Protein AF-A0A1H0GGZ9-F1 (afdb_monomer)

Structure (mmCIF, N/CA/C/O backbone):
data_AF-A0A1H0GGZ9-F1
#
_entry.id   AF-A0A1H0GGZ9-F1
#
loop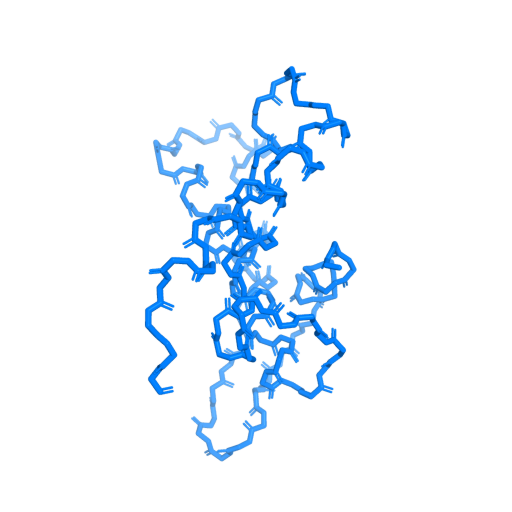_
_atom_site.group_PDB
_atom_site.id
_atom_site.type_symbol
_atom_site.label_atom_id
_atom_site.label_alt_id
_atom_site.label_comp_id
_atom_site.label_asym_id
_atom_site.label_entity_id
_atom_site.label_seq_id
_atom_site.pdbx_PDB_ins_code
_atom_site.Cartn_x
_atom_site.Cartn_y
_atom_site.Cartn_z
_atom_site.occupancy
_atom_site.B_iso_or_equiv
_atom_site.auth_seq_id
_atom_site.auth_comp_id
_atom_site.auth_asym_id
_atom_site.auth_atom_id
_atom_site.pdbx_PDB_model_num
ATOM 1 N N . MET A 1 1 ? -4.897 -5.238 -7.475 1.00 92.06 1 MET A N 1
ATOM 2 C CA . MET A 1 1 ? -4.075 -4.603 -6.418 1.00 92.06 1 MET A CA 1
ATOM 3 C C . MET A 1 1 ? -4.400 -3.120 -6.229 1.00 92.06 1 MET A C 1
ATOM 5 O O . MET A 1 1 ? -4.897 -2.794 -5.162 1.00 92.06 1 MET A O 1
ATOM 9 N N . LYS A 1 2 ? -4.248 -2.252 -7.246 1.00 96.00 2 LYS A N 1
ATOM 10 C CA . LYS A 1 2 ? -4.596 -0.810 -7.183 1.00 96.00 2 LYS A CA 1
ATOM 11 C C . LYS A 1 2 ? -5.953 -0.509 -6.522 1.00 96.00 2 LYS A C 1
ATOM 13 O O . LYS A 1 2 ? -5.998 0.203 -5.531 1.00 96.00 2 LYS A O 1
ATOM 18 N N . ASN A 1 3 ? -7.032 -1.137 -6.996 1.00 97.25 3 ASN A N 1
ATOM 19 C CA . ASN A 1 3 ? -8.376 -0.900 -6.449 1.00 97.25 3 ASN A CA 1
ATOM 20 C C . ASN A 1 3 ? -8.510 -1.271 -4.960 1.00 97.25 3 ASN A C 1
ATOM 22 O O . ASN A 1 3 ? -9.412 -0.771 -4.305 1.00 97.25 3 ASN A O 1
ATOM 26 N N . CYS A 1 4 ? -7.664 -2.164 -4.431 1.00 97.50 4 CYS A N 1
ATOM 27 C CA . CYS A 1 4 ? -7.653 -2.478 -3.001 1.00 97.50 4 CYS A CA 1
ATOM 28 C C . CYS A 1 4 ? -7.122 -1.282 -2.201 1.00 97.50 4 CYS A C 1
ATOM 30 O O . CYS A 1 4 ? -7.792 -0.818 -1.288 1.00 97.50 4 CYS A O 1
ATOM 32 N N . ILE A 1 5 ? -5.987 -0.712 -2.627 1.00 98.06 5 ILE A N 1
ATOM 33 C CA . ILE A 1 5 ? -5.450 0.526 -2.047 1.00 98.06 5 ILE A CA 1
ATOM 34 C C . ILE A 1 5 ? -6.499 1.641 -2.136 1.00 98.06 5 ILE A C 1
ATOM 36 O O . ILE A 1 5 ? -6.859 2.221 -1.119 1.00 98.06 5 ILE A O 1
ATOM 40 N N . ASP A 1 6 ? -7.047 1.897 -3.329 1.00 97.88 6 ASP A N 1
ATOM 41 C CA . ASP A 1 6 ? -7.985 3.007 -3.545 1.00 97.88 6 ASP A CA 1
ATOM 42 C C . ASP A 1 6 ? -9.261 2.896 -2.688 1.00 97.88 6 ASP A C 1
ATOM 44 O O . ASP A 1 6 ? -9.839 3.921 -2.326 1.00 97.88 6 ASP A O 1
ATOM 48 N N . ARG A 1 7 ? -9.719 1.677 -2.364 1.00 97.56 7 ARG A N 1
ATOM 49 C CA . ARG A 1 7 ? -10.824 1.467 -1.415 1.00 97.56 7 ARG A CA 1
ATOM 50 C C . ARG A 1 7 ? -10.371 1.695 0.023 1.00 97.56 7 ARG A C 1
ATOM 52 O O . ARG A 1 7 ? -10.995 2.493 0.713 1.00 97.56 7 ARG A O 1
ATOM 59 N N . GLY A 1 8 ? -9.268 1.079 0.450 1.00 97.44 8 GLY A N 1
ATOM 60 C CA . GLY A 1 8 ? -8.757 1.228 1.817 1.00 97.44 8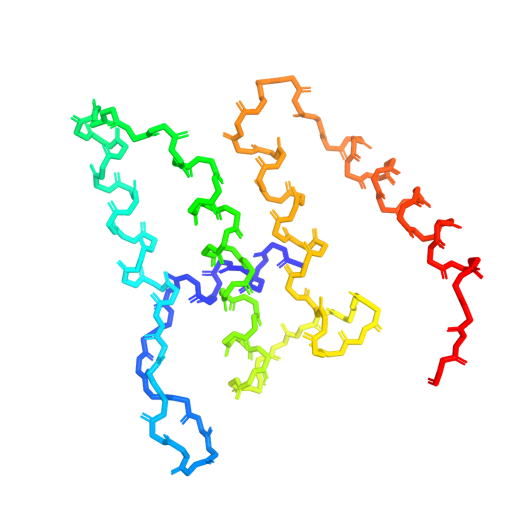 GLY A CA 1
ATOM 61 C C . GLY A 1 8 ? -8.437 2.679 2.195 1.00 97.44 8 GLY A C 1
ATOM 62 O O . GLY A 1 8 ? -8.659 3.082 3.330 1.00 97.44 8 GLY A O 1
ATOM 63 N N . LEU A 1 9 ? -8.017 3.502 1.230 1.00 98.12 9 LEU A N 1
ATOM 64 C CA . LEU A 1 9 ? -7.783 4.939 1.419 1.00 98.12 9 LEU A CA 1
ATOM 65 C C . LEU A 1 9 ? -9.065 5.782 1.543 1.00 98.12 9 LEU A C 1
ATOM 67 O O . LEU A 1 9 ? -8.967 6.973 1.808 1.00 98.12 9 LEU A O 1
ATOM 71 N N . LYS A 1 10 ? -10.259 5.213 1.332 1.00 97.31 10 LYS A N 1
ATOM 72 C CA . LYS A 1 10 ? -11.551 5.929 1.384 1.00 97.31 10 LYS A CA 1
ATOM 73 C C . LYS A 1 10 ? -12.458 5.475 2.525 1.00 97.31 10 LYS A C 1
ATOM 75 O O . LYS A 1 10 ? -13.395 6.197 2.870 1.00 97.31 10 LYS A O 1
ATOM 80 N N . VAL A 1 11 ? -12.212 4.289 3.077 1.00 95.19 11 VAL A N 1
ATOM 81 C CA . VAL A 1 11 ? -13.062 3.669 4.097 1.00 95.19 11 VAL A CA 1
ATOM 82 C C . VAL A 1 11 ? -12.647 4.141 5.491 1.00 95.19 11 VAL A C 1
ATOM 84 O O . VAL A 1 11 ? -11.494 4.000 5.889 1.00 95.19 11 VAL A O 1
ATOM 87 N N . ASP A 1 12 ? -13.618 4.652 6.243 1.00 94.12 12 ASP A N 1
ATOM 88 C CA . ASP A 1 12 ? -13.492 4.987 7.664 1.00 94.12 12 ASP A CA 1
ATOM 89 C C . ASP A 1 12 ? -14.121 3.915 8.559 1.00 94.12 12 ASP A C 1
ATOM 91 O O . ASP A 1 12 ? -14.794 2.992 8.097 1.00 94.12 12 ASP A O 1
ATOM 95 N N . GLY A 1 13 ? -13.943 4.076 9.869 1.00 92.25 13 GLY A N 1
ATOM 96 C CA . GLY A 1 13 ? -14.696 3.343 10.882 1.00 92.25 13 GLY A CA 1
ATOM 97 C C . GLY A 1 13 ? -13.865 2.334 11.667 1.00 92.25 13 GLY A C 1
ATOM 98 O O . GLY A 1 13 ? -12.634 2.356 11.664 1.00 92.25 13 GLY A O 1
ATOM 99 N N . GLY A 1 14 ? -14.560 1.475 12.410 1.00 92.69 14 GLY A N 1
ATOM 100 C CA . GLY A 1 14 ? -13.953 0.404 13.198 1.00 92.69 14 GLY A CA 1
ATOM 101 C C . GLY A 1 14 ? -13.678 -0.847 12.366 1.00 92.69 14 GLY A C 1
ATOM 102 O O . GLY A 1 14 ? -14.408 -1.163 11.429 1.00 92.69 14 GLY A O 1
ATOM 103 N N . MET A 1 15 ? -12.631 -1.576 12.733 1.00 91.62 15 MET A N 1
ATOM 104 C CA . MET A 1 15 ? -12.351 -2.916 12.236 1.00 91.62 15 MET A CA 1
ATOM 105 C C . MET A 1 15 ? -13.264 -3.931 12.937 1.00 91.62 15 MET A C 1
ATOM 107 O O . MET A 1 15 ? -13.510 -3.799 14.143 1.00 91.62 15 MET A O 1
ATOM 111 N N . PRO A 1 16 ? -13.750 -4.958 12.222 1.00 88.75 16 PRO A N 1
ATOM 112 C CA . PRO A 1 16 ? -14.458 -6.070 12.847 1.00 88.75 16 PRO A CA 1
ATOM 113 C C . PRO A 1 16 ? -13.504 -6.891 13.740 1.00 88.75 16 PRO A C 1
ATOM 115 O O . PRO A 1 16 ? -12.285 -6.756 13.653 1.00 88.75 16 PRO A O 1
ATOM 118 N N . GLY A 1 17 ? -14.048 -7.755 14.605 1.00 86.69 17 GLY A N 1
ATOM 119 C CA . GLY A 1 17 ? -13.239 -8.697 15.402 1.00 86.69 17 GLY A CA 1
ATOM 120 C C . GLY A 1 17 ? -13.017 -8.329 16.875 1.00 86.69 17 GLY A C 1
ATOM 121 O O . GLY A 1 17 ? -12.048 -8.777 17.474 1.00 86.69 17 GLY A O 1
ATOM 122 N N . GLY A 1 18 ? -13.889 -7.515 17.482 1.00 88.38 18 GLY A N 1
ATOM 123 C CA . GLY A 1 18 ? -13.962 -7.328 18.945 1.00 88.38 18 GLY A CA 1
ATOM 124 C C . GLY A 1 18 ? -12.849 -6.487 19.591 1.00 88.38 18 GLY A C 1
ATOM 125 O O . GLY A 1 18 ? -13.059 -5.935 20.668 1.00 88.38 18 GLY A O 1
ATOM 126 N N . LEU A 1 19 ? -11.712 -6.292 18.915 1.00 90.06 19 LEU A N 1
ATOM 127 C CA . LEU A 1 19 ? -10.551 -5.536 19.413 1.00 90.06 19 LEU A CA 1
ATOM 128 C C . LEU A 1 19 ? -10.715 -4.002 19.367 1.00 90.06 19 LEU A C 1
ATOM 130 O O . LEU A 1 19 ? -9.788 -3.278 19.718 1.00 90.06 19 LEU A O 1
ATOM 134 N N . LYS A 1 20 ? -11.874 -3.488 18.923 1.00 90.62 20 LYS A N 1
ATOM 135 C CA . LYS A 1 20 ? -12.192 -2.045 18.807 1.00 90.62 20 LYS A CA 1
ATOM 136 C C . LYS A 1 20 ? -11.111 -1.217 18.080 1.00 90.62 20 LYS A C 1
ATOM 138 O O . LYS A 1 20 ? -10.932 -0.031 18.359 1.00 90.62 20 LYS A O 1
ATOM 143 N N . VAL A 1 21 ? -10.398 -1.827 17.133 1.00 94.44 21 VAL A N 1
ATOM 144 C CA . VAL A 1 21 ? -9.355 -1.158 16.340 1.00 94.44 21 VAL A CA 1
ATOM 145 C C . VAL A 1 21 ? -10.011 -0.217 15.332 1.00 94.44 21 VAL A C 1
ATOM 147 O O . VAL A 1 21 ? -11.003 -0.579 14.709 1.00 94.44 21 VAL A O 1
ATOM 150 N N . LYS A 1 22 ? -9.473 0.991 15.151 1.00 95.50 22 LYS A N 1
ATOM 151 C CA . LYS A 1 22 ? -9.947 1.943 14.134 1.00 95.50 22 LYS A CA 1
ATOM 152 C C . LYS A 1 22 ? -9.148 1.804 12.842 1.00 95.50 22 LYS A C 1
ATOM 154 O O . LYS A 1 22 ? -7.934 1.604 12.894 1.00 95.50 22 LYS A O 1
ATOM 159 N N . ARG A 1 23 ? -9.819 1.988 11.706 1.00 97.06 23 ARG A N 1
ATOM 160 C CA . ARG A 1 23 ? -9.173 2.266 10.420 1.00 97.06 23 ARG A CA 1
ATOM 161 C C . ARG A 1 23 ? -8.450 3.600 10.501 1.00 97.06 23 ARG A C 1
ATOM 163 O O . ARG A 1 23 ? -8.946 4.547 11.113 1.00 97.06 23 ARG A O 1
ATOM 170 N N . ARG A 1 24 ? -7.258 3.662 9.923 1.00 97.62 24 ARG A N 1
ATOM 171 C CA . ARG A 1 24 ? -6.368 4.824 9.987 1.00 97.62 24 ARG A CA 1
ATOM 172 C C . ARG A 1 24 ? -5.893 5.259 8.607 1.00 97.62 24 ARG A C 1
ATOM 174 O O . ARG A 1 24 ? -5.561 6.438 8.467 1.00 97.62 24 ARG A O 1
ATOM 181 N N . ALA A 1 25 ? -5.887 4.368 7.609 1.00 98.00 25 ALA A N 1
ATOM 182 C CA . ALA A 1 25 ? -5.300 4.630 6.295 1.00 98.00 25 ALA A CA 1
ATOM 183 C C . ALA A 1 25 ? -5.839 5.916 5.650 1.00 98.00 25 ALA A C 1
ATOM 185 O O . ALA A 1 25 ? -5.045 6.771 5.265 1.00 98.00 25 ALA A O 1
ATOM 186 N N . LYS A 1 26 ? -7.164 6.110 5.623 1.00 98.06 26 LYS A N 1
ATOM 187 C CA . LYS A 1 26 ? -7.780 7.333 5.086 1.00 98.06 26 LYS A CA 1
ATOM 188 C C . LYS A 1 26 ? -7.282 8.602 5.782 1.00 98.06 26 LYS A C 1
ATOM 190 O O . LYS A 1 26 ? -6.741 9.487 5.134 1.00 98.06 26 LYS A O 1
ATOM 195 N N . SER A 1 27 ? -7.409 8.677 7.108 1.00 97.25 27 SER A N 1
ATOM 196 C CA . SER A 1 27 ? -7.023 9.885 7.853 1.00 97.25 27 SER A CA 1
ATOM 197 C C . SER A 1 27 ? -5.540 10.249 7.713 1.00 97.25 27 SER A C 1
ATOM 199 O O . SER A 1 27 ? -5.198 11.428 7.681 1.00 97.25 27 SER A O 1
ATOM 201 N N . ILE A 1 28 ? -4.651 9.254 7.622 1.00 96.94 28 ILE A N 1
ATOM 202 C CA . ILE A 1 28 ? -3.222 9.483 7.373 1.00 96.94 28 ILE A CA 1
ATOM 203 C C . ILE A 1 28 ? -3.016 9.965 5.934 1.00 96.94 28 ILE A C 1
ATOM 205 O O . ILE A 1 28 ? -2.294 10.928 5.709 1.00 96.94 28 ILE A O 1
ATOM 209 N N . HIS A 1 29 ? -3.684 9.346 4.963 1.00 97.12 29 HIS A N 1
ATOM 210 C CA . HIS A 1 29 ? -3.603 9.732 3.557 1.00 97.12 29 HIS A CA 1
ATOM 211 C C . HIS A 1 29 ? -4.075 11.167 3.309 1.00 97.12 29 HIS A C 1
ATOM 213 O O . HIS A 1 29 ? -3.435 11.911 2.566 1.00 97.12 29 HIS A O 1
ATOM 219 N N . ASP A 1 30 ? -5.162 11.582 3.952 1.00 96.44 30 ASP A N 1
ATOM 220 C CA . ASP A 1 30 ? -5.689 12.939 3.822 1.00 96.44 30 ASP A CA 1
ATOM 221 C C . ASP A 1 30 ? -4.697 13.972 4.378 1.00 96.44 30 ASP A C 1
ATOM 223 O O . ASP A 1 30 ? -4.435 14.982 3.718 1.00 96.44 30 ASP A O 1
ATOM 227 N N . LYS A 1 31 ? -4.051 13.664 5.514 1.00 94.88 31 LYS A N 1
ATOM 228 C CA . LYS A 1 31 ? -2.961 14.477 6.080 1.00 94.88 31 LYS A CA 1
ATOM 229 C C . LYS A 1 31 ? -1.752 14.554 5.152 1.00 94.88 31 LYS A C 1
ATOM 231 O O . LYS A 1 31 ? -1.250 15.642 4.908 1.00 94.88 31 LYS A O 1
ATOM 236 N N . LEU A 1 32 ? -1.308 13.434 4.581 1.00 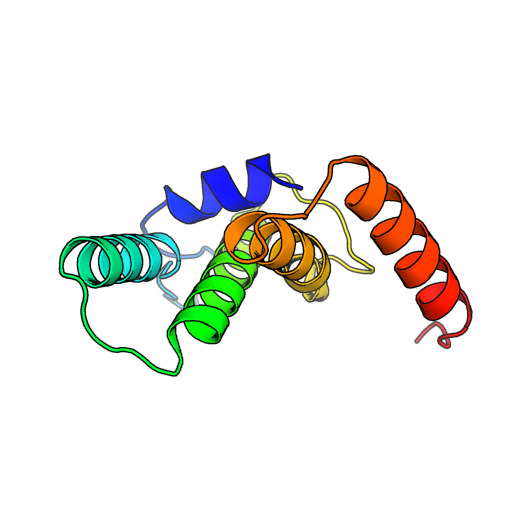94.06 32 LEU A N 1
ATOM 237 C CA . LEU A 1 32 ? -0.160 13.423 3.664 1.00 94.06 32 LEU A CA 1
ATOM 238 C C . LEU A 1 32 ? -0.430 14.222 2.384 1.00 94.06 32 LEU A C 1
ATOM 240 O O . LEU A 1 32 ? 0.459 14.906 1.875 1.00 94.06 32 LEU A O 1
ATOM 244 N N . ASN A 1 33 ? -1.662 14.182 1.870 1.00 93.19 33 ASN A N 1
ATOM 245 C CA . ASN A 1 33 ? -2.063 15.036 0.754 1.00 93.19 33 ASN A CA 1
ATOM 246 C C . ASN A 1 33 ? -2.060 16.519 1.132 1.00 93.19 33 ASN A C 1
ATOM 248 O O . ASN A 1 33 ? -1.686 17.355 0.314 1.00 93.19 33 ASN A O 1
ATOM 252 N N . GLU A 1 34 ? -2.480 16.855 2.349 1.00 92.50 34 GLU A N 1
ATOM 253 C CA . GLU A 1 34 ? -2.425 18.222 2.862 1.00 92.50 34 GLU A CA 1
ATOM 254 C C . GLU A 1 34 ? -0.985 18.720 3.029 1.00 92.50 34 GLU A C 1
ATOM 256 O O . GLU A 1 34 ? -0.657 19.796 2.534 1.00 92.50 34 GLU A O 1
ATOM 261 N N . GLU A 1 35 ? -0.101 17.924 3.633 1.00 90.31 35 GLU A N 1
ATOM 262 C CA . GLU A 1 35 ? 1.320 18.260 3.768 1.00 90.31 35 GLU A CA 1
ATOM 263 C C . GLU A 1 35 ? 1.988 18.490 2.412 1.00 90.31 35 GLU A C 1
ATOM 265 O O . GLU A 1 35 ? 2.732 19.462 2.252 1.00 90.31 35 GLU A O 1
ATOM 270 N N . ARG A 1 36 ? 1.668 17.643 1.421 1.00 85.44 36 ARG A N 1
ATOM 271 C CA . ARG A 1 36 ? 2.164 17.791 0.050 1.00 85.44 36 ARG A CA 1
ATOM 272 C C . ARG A 1 36 ? 1.665 19.077 -0.605 1.00 85.44 36 ARG A C 1
ATOM 274 O O . ARG A 1 36 ? 2.458 19.758 -1.240 1.00 85.44 36 ARG A O 1
ATOM 281 N N . ARG A 1 37 ? 0.382 19.428 -0.448 1.00 87.69 37 ARG A N 1
ATOM 282 C CA . ARG A 1 37 ? -0.175 20.690 -0.979 1.00 87.69 37 ARG A CA 1
ATOM 283 C C . ARG A 1 37 ? 0.456 21.921 -0.334 1.00 87.69 37 ARG A C 1
ATOM 285 O O . ARG A 1 37 ? 0.629 22.933 -1.000 1.00 87.69 37 ARG A O 1
ATOM 292 N N . ASN A 1 38 ? 0.804 21.822 0.944 1.00 89.50 38 ASN A N 1
ATOM 293 C CA . ASN A 1 38 ? 1.389 22.916 1.710 1.00 89.50 38 ASN A CA 1
ATOM 294 C C . ASN A 1 38 ? 2.920 23.014 1.554 1.00 89.50 38 ASN A C 1
ATOM 296 O O . ASN A 1 38 ? 3.539 23.790 2.279 1.00 89.50 38 ASN A O 1
ATOM 300 N N . ASN A 1 39 ? 3.539 22.223 0.661 1.00 82.06 39 ASN A N 1
ATOM 301 C CA . ASN A 1 39 ? 4.994 22.132 0.477 1.00 82.06 39 ASN A CA 1
ATOM 302 C C . ASN A 1 39 ? 5.771 21.999 1.804 1.00 82.06 39 ASN A C 1
ATOM 304 O O . ASN A 1 39 ? 6.873 22.532 1.956 1.00 82.06 39 ASN A O 1
ATOM 308 N N . ARG A 1 40 ? 5.210 21.290 2.796 1.00 79.88 40 ARG A N 1
ATOM 309 C CA . ARG A 1 40 ? 5.927 21.043 4.053 1.00 79.88 40 ARG A CA 1
ATOM 310 C C . ARG A 1 40 ? 7.119 20.132 3.776 1.00 79.88 40 ARG A C 1
ATOM 312 O O . ARG A 1 40 ? 6.967 19.044 3.227 1.00 79.88 40 ARG A O 1
ATOM 319 N N . LEU A 1 41 ? 8.302 20.565 4.207 1.00 72.69 41 LEU A N 1
ATOM 320 C CA . LEU A 1 41 ? 9.505 19.737 4.228 1.00 72.69 41 LEU A CA 1
ATOM 321 C C . LEU A 1 41 ? 9.304 18.583 5.222 1.00 72.69 41 LEU A C 1
ATOM 323 O O . LEU A 1 41 ? 9.440 18.762 6.430 1.00 72.69 41 LEU A O 1
ATOM 327 N N . ASN A 1 42 ? 8.967 17.403 4.703 1.00 78.69 42 ASN A N 1
ATOM 328 C CA . ASN A 1 42 ? 8.941 16.150 5.449 1.00 78.69 42 ASN A CA 1
ATOM 329 C C . ASN A 1 42 ? 9.967 15.189 4.814 1.00 78.69 42 ASN A C 1
ATOM 331 O O . ASN A 1 42 ? 9.694 14.616 3.756 1.00 78.69 42 ASN A O 1
ATOM 335 N N . PRO A 1 43 ? 11.152 14.998 5.425 1.00 77.75 43 PRO A N 1
ATOM 336 C CA . PRO A 1 43 ? 12.187 14.121 4.875 1.00 77.75 43 PRO A CA 1
ATOM 337 C C . PRO A 1 43 ? 11.773 12.639 4.844 1.00 77.75 43 PRO A C 1
ATOM 339 O O . PRO A 1 43 ? 12.405 11.845 4.154 1.00 77.75 43 PRO A O 1
ATOM 342 N N . LEU A 1 44 ? 10.709 12.257 5.559 1.00 85.25 44 LEU A N 1
ATOM 343 C CA . LEU A 1 44 ? 10.180 10.893 5.629 1.00 85.25 44 LEU A CA 1
ATOM 344 C C . LEU A 1 44 ? 8.910 10.694 4.790 1.00 85.25 44 LEU A C 1
ATOM 346 O O . LEU A 1 44 ? 8.344 9.601 4.803 1.00 85.25 44 LEU A O 1
ATOM 350 N N . LEU A 1 45 ? 8.498 11.697 4.006 1.00 85.69 45 LEU A N 1
ATOM 351 C CA . LEU A 1 45 ? 7.239 11.686 3.253 1.00 85.69 45 LEU A CA 1
ATOM 352 C C . LEU A 1 45 ? 7.095 10.428 2.380 1.00 85.69 45 LEU A C 1
ATOM 354 O O . LEU A 1 45 ? 6.039 9.804 2.336 1.00 85.69 45 LEU A O 1
ATOM 358 N N . ALA A 1 46 ? 8.183 10.010 1.732 1.00 87.62 46 ALA A N 1
ATOM 359 C CA . ALA A 1 46 ? 8.258 8.773 0.959 1.00 87.62 46 ALA A CA 1
ATOM 360 C C . ALA A 1 46 ? 7.831 7.526 1.763 1.00 87.62 46 ALA A C 1
ATOM 362 O O . ALA A 1 46 ? 7.013 6.728 1.296 1.00 87.62 46 ALA A O 1
ATOM 363 N N . ASN A 1 47 ? 8.348 7.385 2.985 1.00 91.94 47 ASN A N 1
ATOM 364 C CA . ASN A 1 47 ? 8.063 6.254 3.867 1.00 91.94 47 ASN A CA 1
ATOM 365 C C . ASN A 1 47 ? 6.633 6.302 4.410 1.00 91.94 47 ASN A C 1
ATOM 367 O O . ASN A 1 47 ? 5.989 5.257 4.531 1.00 91.94 47 ASN A O 1
ATOM 371 N N . ASP A 1 48 ? 6.113 7.497 4.690 1.00 94.69 48 ASP A N 1
ATOM 372 C CA . ASP A 1 48 ? 4.735 7.670 5.153 1.00 94.69 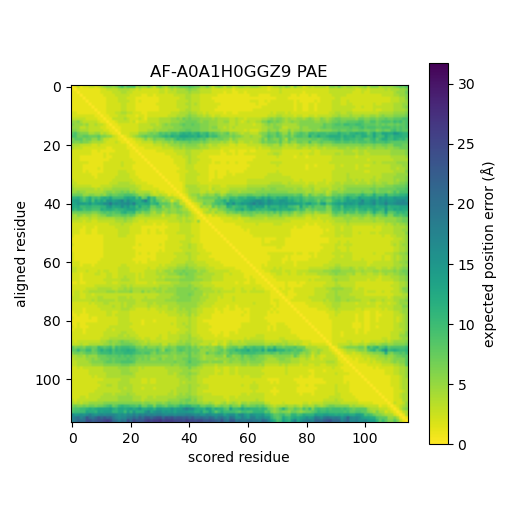48 ASP A CA 1
ATOM 373 C C . ASP A 1 48 ? 3.731 7.258 4.066 1.00 94.69 48 ASP A C 1
ATOM 375 O O . ASP A 1 48 ? 2.763 6.542 4.338 1.00 94.69 48 ASP A O 1
ATOM 379 N N . TRP A 1 49 ? 4.004 7.620 2.807 1.00 95.94 49 TRP A N 1
ATOM 380 C CA . TRP A 1 49 ? 3.203 7.188 1.659 1.00 95.94 49 TRP A CA 1
ATOM 381 C C . TRP A 1 49 ? 3.265 5.673 1.436 1.00 95.94 49 TRP A C 1
ATOM 383 O O . TRP A 1 49 ? 2.235 5.039 1.208 1.00 95.94 49 TRP A O 1
ATOM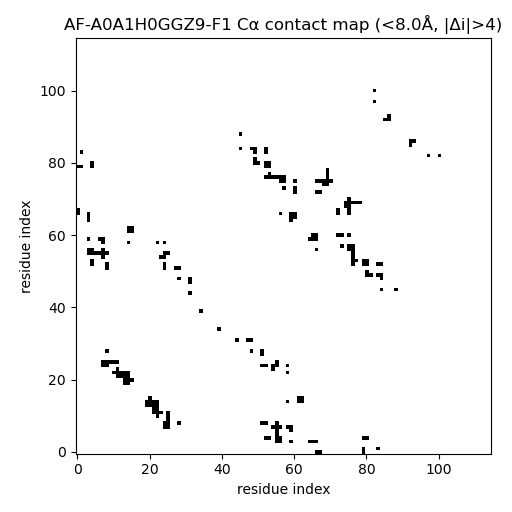 393 N N . LEU A 1 50 ? 4.445 5.060 1.540 1.00 96.69 50 LEU A N 1
ATOM 394 C CA . LEU A 1 50 ? 4.563 3.601 1.469 1.00 96.69 50 LEU A CA 1
ATOM 395 C C . LEU A 1 50 ? 3.736 2.922 2.575 1.00 96.69 50 LEU A C 1
ATOM 397 O O . LEU A 1 50 ? 2.970 1.990 2.312 1.00 96.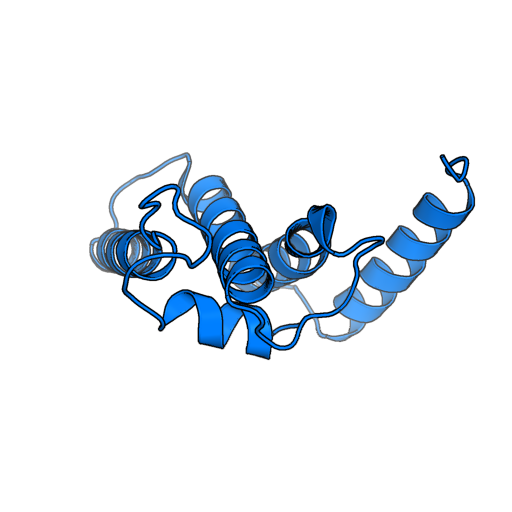69 50 LEU A O 1
ATOM 401 N N . SER A 1 51 ? 3.850 3.431 3.802 1.00 97.00 51 SER A N 1
ATOM 402 C CA . SER A 1 51 ? 3.157 2.901 4.979 1.00 97.00 51 SER A CA 1
ATOM 403 C C . SER A 1 51 ? 1.640 3.011 4.848 1.00 97.00 51 SER A C 1
ATOM 405 O O . SER A 1 51 ? 0.927 2.049 5.148 1.00 97.00 51 SER A O 1
ATOM 407 N N . VAL A 1 52 ? 1.125 4.141 4.347 1.00 97.69 52 VAL A N 1
ATOM 408 C CA . VAL A 1 52 ? -0.324 4.333 4.193 1.00 97.69 52 VAL A CA 1
ATOM 409 C C . VAL A 1 52 ? -0.914 3.417 3.121 1.00 97.69 52 VAL A C 1
ATOM 411 O O . VAL A 1 52 ? -2.009 2.884 3.308 1.00 97.69 52 VAL A O 1
ATOM 414 N N . TYR A 1 53 ? -0.180 3.147 2.037 1.00 98.25 53 TYR A N 1
ATOM 415 C CA . TYR A 1 53 ? -0.612 2.188 1.018 1.00 98.25 53 TYR A CA 1
ATOM 416 C C . TYR A 1 53 ? -0.670 0.756 1.558 1.00 98.25 53 TYR A C 1
ATOM 418 O O . TYR A 1 53 ? -1.638 0.041 1.286 1.00 98.25 53 TYR A O 1
ATOM 426 N N . ALA A 1 54 ? 0.320 0.343 2.354 1.00 98.19 54 ALA A N 1
ATOM 427 C CA . ALA A 1 54 ? 0.322 -0.977 2.982 1.00 98.19 54 ALA A CA 1
ATOM 428 C C . ALA A 1 54 ? -0.820 -1.114 4.002 1.00 98.19 54 ALA A C 1
ATOM 430 O O . ALA A 1 54 ? -1.539 -2.117 4.006 1.00 98.19 54 ALA A O 1
ATOM 431 N N . MET A 1 55 ? -1.039 -0.081 4.824 1.00 97.69 55 MET A N 1
ATOM 432 C CA . MET A 1 55 ? -2.156 -0.035 5.767 1.00 97.69 55 MET A CA 1
ATOM 433 C C . MET A 1 55 ? -3.507 -0.136 5.067 1.00 97.69 55 MET A C 1
ATOM 435 O O . MET A 1 55 ? -4.337 -0.923 5.508 1.00 97.69 55 MET A O 1
ATOM 439 N N . ALA A 1 56 ? -3.718 0.587 3.964 1.00 98.25 56 ALA A N 1
ATOM 440 C CA . ALA A 1 56 ? -4.972 0.540 3.214 1.00 98.25 56 ALA A CA 1
ATOM 441 C C . ALA A 1 56 ? -5.338 -0.895 2.796 1.00 98.25 56 ALA A C 1
ATOM 443 O O . ALA A 1 56 ? -6.478 -1.324 2.966 1.00 98.25 56 ALA A O 1
ATOM 444 N N . VAL A 1 57 ? -4.365 -1.667 2.303 1.00 98.31 57 VAL A N 1
ATOM 445 C CA . VAL A 1 57 ? -4.589 -3.064 1.897 1.00 98.31 57 VAL A CA 1
ATOM 446 C C . VAL A 1 57 ? -4.841 -3.972 3.099 1.00 98.31 57 VAL A C 1
ATOM 448 O O . VAL A 1 57 ? -5.728 -4.823 3.045 1.00 98.31 57 VAL A O 1
ATOM 451 N N . ASN A 1 58 ? -4.097 -3.793 4.189 1.00 96.38 58 ASN A N 1
ATOM 452 C CA . ASN A 1 58 ? -4.266 -4.612 5.390 1.00 96.38 58 ASN A CA 1
ATOM 453 C C . ASN A 1 58 ? -5.606 -4.331 6.093 1.00 96.38 58 ASN A C 1
ATOM 455 O O . ASN A 1 58 ? -6.244 -5.253 6.601 1.00 96.38 58 ASN A O 1
ATOM 459 N N . GLU A 1 59 ? -6.074 -3.083 6.074 1.00 97.19 59 GLU A N 1
ATOM 460 C CA . GLU A 1 59 ? -7.392 -2.695 6.581 1.00 97.19 59 GLU A CA 1
ATOM 461 C C . GLU A 1 59 ? -8.527 -3.217 5.678 1.00 97.19 59 GLU A C 1
ATOM 463 O O . GLU A 1 59 ? -9.574 -3.633 6.175 1.00 97.19 59 GLU A O 1
ATOM 468 N N . GLU A 1 60 ? -8.346 -3.261 4.354 1.00 97.06 60 GLU A N 1
ATOM 469 C CA . GLU A 1 60 ? -9.279 -3.953 3.449 1.00 97.06 60 GLU A CA 1
ATOM 470 C C . GLU A 1 60 ? -9.331 -5.458 3.730 1.00 97.06 60 GLU A C 1
ATOM 472 O O . GLU A 1 60 ? -10.422 -6.012 3.847 1.00 97.06 60 GLU A O 1
ATOM 477 N N . ASN A 1 61 ? -8.174 -6.107 3.900 1.00 96.25 61 ASN A N 1
ATOM 478 C CA . ASN A 1 61 ? -8.082 -7.531 4.227 1.00 96.25 61 ASN A CA 1
ATOM 479 C C . ASN A 1 61 ? -8.857 -7.861 5.509 1.00 96.25 61 ASN A C 1
ATOM 481 O O . ASN A 1 61 ? -9.762 -8.691 5.507 1.00 96.25 61 ASN A O 1
ATOM 485 N N . ALA A 1 62 ? -8.560 -7.152 6.598 1.00 94.69 62 ALA A N 1
ATOM 486 C CA . ALA A 1 62 ? -9.231 -7.382 7.872 1.00 94.69 62 ALA A CA 1
ATOM 487 C C . ALA A 1 62 ? -10.692 -6.880 7.888 1.00 94.69 62 ALA A C 1
ATOM 489 O O . ALA A 1 62 ? -11.450 -7.237 8.783 1.00 94.69 62 ALA A O 1
ATOM 490 N N . GLY A 1 63 ? -11.118 -6.102 6.888 1.00 93.44 63 GLY A N 1
ATOM 491 C CA . GLY A 1 63 ? -12.521 -5.764 6.641 1.00 93.44 63 GLY A CA 1
ATOM 492 C C . GLY A 1 63 ? -13.308 -6.800 5.838 1.00 93.44 63 GLY A C 1
ATOM 493 O O . GLY A 1 63 ? -14.483 -6.564 5.576 1.00 93.44 63 GLY A O 1
ATOM 494 N N . GLY A 1 64 ? -12.681 -7.899 5.403 1.00 92.75 64 GLY A N 1
ATOM 495 C CA . GLY A 1 64 ? -13.302 -8.871 4.494 1.00 92.75 64 GLY A CA 1
ATOM 496 C C . GLY A 1 64 ? -13.414 -8.378 3.046 1.00 92.75 64 GLY A C 1
ATOM 497 O O . GLY A 1 64 ? -14.189 -8.918 2.259 1.00 92.75 64 GLY A O 1
ATOM 498 N N . GLY A 1 65 ? -12.664 -7.336 2.683 1.00 93.75 65 GLY A N 1
ATOM 499 C CA . GLY A 1 65 ? -12.613 -6.806 1.328 1.00 93.75 65 GLY A CA 1
ATOM 500 C C . GLY A 1 65 ? -11.912 -7.752 0.350 1.00 93.75 65 GLY A C 1
ATOM 501 O O . GLY A 1 65 ? -11.211 -8.693 0.718 1.00 93.75 65 GLY A O 1
ATOM 502 N N . ARG A 1 66 ? -12.064 -7.479 -0.951 1.00 95.88 66 ARG A N 1
ATOM 503 C CA . ARG A 1 66 ? -11.388 -8.260 -1.996 1.00 95.88 66 ARG A CA 1
ATOM 504 C C . ARG A 1 66 ? -9.896 -7.934 -2.035 1.00 95.88 66 ARG A C 1
ATOM 506 O O . ARG A 1 66 ? -9.531 -6.815 -2.415 1.00 95.88 66 ARG A O 1
ATOM 513 N N . ILE A 1 67 ? -9.059 -8.932 -1.765 1.00 96.56 67 ILE A N 1
ATOM 514 C CA . ILE A 1 67 ? -7.599 -8.805 -1.786 1.00 96.56 67 ILE A CA 1
ATOM 515 C C . ILE A 1 67 ? -6.928 -9.782 -2.763 1.00 96.56 67 ILE A C 1
ATOM 517 O O . ILE A 1 67 ? -7.559 -10.709 -3.262 1.00 96.56 67 ILE A O 1
ATOM 521 N N . VAL A 1 68 ? -5.642 -9.554 -3.035 1.00 96.88 68 VAL A N 1
ATOM 522 C CA . VAL A 1 68 ? -4.761 -10.492 -3.748 1.00 96.88 68 VAL A CA 1
ATOM 523 C C . VAL A 1 68 ? -3.657 -10.881 -2.776 1.00 96.88 68 VAL A C 1
ATOM 525 O O . VAL A 1 68 ? -3.091 -10.000 -2.131 1.00 96.88 68 VAL A O 1
ATOM 528 N N . THR A 1 69 ? -3.375 -12.173 -2.646 1.00 95.25 69 THR A N 1
ATOM 529 C CA . THR A 1 69 ? -2.312 -12.662 -1.766 1.00 95.25 69 THR A CA 1
ATOM 530 C C . THR A 1 69 ? -0.935 -12.259 -2.294 1.00 95.25 69 THR A C 1
ATOM 532 O O . THR A 1 69 ? -0.729 -12.163 -3.505 1.00 95.25 69 THR A O 1
ATOM 535 N N . ALA A 1 70 ? 0.008 -11.989 -1.386 1.00 93.25 70 ALA A N 1
ATOM 536 C CA . ALA A 1 70 ? 1.371 -11.613 -1.765 1.00 93.25 70 ALA A CA 1
ATOM 537 C C . ALA A 1 70 ? 2.410 -11.854 -0.641 1.00 93.25 70 ALA A C 1
ATOM 539 O O . ALA A 1 70 ? 2.891 -10.892 -0.047 1.00 93.25 70 ALA A O 1
ATOM 540 N N . PRO A 1 71 ? 2.778 -13.109 -0.316 1.00 93.75 71 PRO A N 1
ATOM 541 C CA . PRO A 1 71 ? 2.242 -14.368 -0.845 1.00 93.75 71 PRO A CA 1
ATOM 542 C C . PRO A 1 71 ? 1.026 -14.892 -0.062 1.00 93.75 71 PRO A C 1
ATOM 544 O O . PRO A 1 71 ? 0.342 -15.798 -0.524 1.00 93.75 71 PRO A O 1
ATOM 547 N N . THR A 1 72 ? 0.722 -14.316 1.105 1.00 94.38 72 THR A N 1
ATOM 548 C CA . THR A 1 72 ? -0.418 -14.691 1.960 1.00 94.38 72 THR A CA 1
ATOM 549 C C . THR A 1 72 ? -1.380 -13.517 2.145 1.00 94.38 72 THR A C 1
ATOM 551 O O . THR A 1 72 ? -1.098 -12.400 1.704 1.00 94.38 72 THR A O 1
ATOM 554 N N . TYR A 1 73 ? -2.512 -13.753 2.818 1.00 93.12 73 TYR A N 1
ATOM 555 C CA . TYR A 1 73 ? -3.437 -12.692 3.232 1.00 93.12 73 TYR A CA 1
ATOM 556 C C . TYR A 1 73 ? -2.768 -11.681 4.176 1.00 93.12 73 TYR A C 1
ATOM 558 O O . TYR A 1 73 ? -2.933 -10.477 4.005 1.00 93.12 73 TYR A O 1
ATOM 566 N N . GLY A 1 74 ? -1.975 -12.154 5.146 1.00 91.44 74 GLY A N 1
ATOM 567 C CA . GLY A 1 74 ? -1.330 -11.293 6.146 1.00 91.44 74 GLY A CA 1
ATOM 568 C C . GLY A 1 74 ? -0.231 -10.389 5.578 1.00 91.44 74 GLY A C 1
ATOM 569 O O . GLY A 1 74 ? -0.038 -9.281 6.065 1.00 91.44 74 GLY A O 1
ATOM 570 N N . ALA A 1 75 ? 0.455 -10.835 4.522 1.00 94.31 75 ALA A N 1
ATOM 571 C CA . ALA A 1 75 ? 1.512 -10.072 3.852 1.00 94.31 75 ALA A CA 1
ATOM 572 C C . ALA A 1 75 ? 1.014 -9.256 2.640 1.00 94.31 75 ALA A C 1
ATOM 574 O O . ALA A 1 75 ? 1.800 -8.561 1.995 1.00 94.31 75 ALA A O 1
ATOM 575 N N . ALA A 1 76 ? -0.287 -9.313 2.327 1.00 95.81 76 ALA A N 1
ATOM 576 C CA . ALA A 1 76 ? -0.856 -8.808 1.077 1.00 95.81 76 ALA A CA 1
ATOM 577 C C . ALA A 1 76 ? -0.601 -7.315 0.806 1.00 95.81 76 ALA A C 1
ATOM 579 O O . ALA A 1 76 ? -0.649 -6.896 -0.348 1.00 95.81 76 ALA A O 1
ATOM 580 N N . GLY A 1 77 ? -0.337 -6.508 1.839 1.00 96.88 77 GLY A N 1
ATOM 581 C CA . GLY A 1 77 ? -0.081 -5.076 1.696 1.00 96.88 77 GLY A CA 1
ATOM 582 C C . GLY A 1 77 ? 1.285 -4.698 1.122 1.00 96.88 77 GLY A C 1
ATOM 583 O O . GLY A 1 77 ? 1.403 -3.607 0.574 1.00 96.88 77 GLY A O 1
ATOM 584 N N . VAL A 1 78 ? 2.298 -5.570 1.191 1.00 96.75 78 VAL A N 1
ATOM 585 C CA . VAL A 1 78 ? 3.692 -5.205 0.866 1.00 96.75 78 VAL A CA 1
ATOM 586 C C . VAL A 1 78 ? 3.878 -4.926 -0.628 1.00 96.75 78 VAL A C 1
ATOM 588 O O . VAL A 1 78 ? 4.145 -3.794 -1.023 1.00 96.75 78 VAL A O 1
ATOM 591 N N . ILE A 1 79 ? 3.666 -5.939 -1.472 1.00 97.50 79 ILE A N 1
ATOM 592 C CA . ILE A 1 79 ? 3.805 -5.847 -2.935 1.00 97.50 79 ILE A CA 1
ATOM 593 C C . ILE A 1 79 ? 3.026 -4.668 -3.551 1.00 97.50 79 ILE A C 1
ATOM 595 O O . ILE A 1 79 ? 3.628 -3.876 -4.282 1.00 97.50 79 ILE A O 1
ATOM 599 N N . PRO A 1 80 ? 1.716 -4.484 -3.287 1.00 97.44 80 PRO A N 1
ATOM 600 C CA . PRO A 1 80 ? 0.971 -3.383 -3.888 1.00 97.44 80 PRO A CA 1
ATOM 601 C C . PRO A 1 80 ? 1.417 -2.005 -3.380 1.00 97.44 80 PRO A C 1
ATOM 603 O O . PRO A 1 80 ? 1.380 -1.053 -4.160 1.00 97.44 80 PRO A O 1
ATOM 606 N N . ALA A 1 81 ? 1.854 -1.884 -2.121 1.00 97.88 81 ALA A N 1
ATOM 607 C CA . ALA A 1 81 ? 2.366 -0.627 -1.582 1.00 97.88 81 ALA A CA 1
ATOM 608 C C . ALA A 1 81 ? 3.676 -0.215 -2.259 1.00 97.88 81 ALA A C 1
ATOM 610 O O . ALA A 1 81 ? 3.801 0.936 -2.673 1.00 97.88 81 ALA A O 1
ATOM 611 N N . THR A 1 82 ? 4.606 -1.156 -2.454 1.00 96.69 82 THR A N 1
ATOM 612 C CA . THR A 1 82 ? 5.873 -0.907 -3.157 1.00 96.69 82 THR A CA 1
ATOM 613 C C . THR A 1 82 ? 5.643 -0.471 -4.602 1.00 96.69 82 THR A C 1
ATOM 615 O O . THR A 1 82 ? 6.207 0.532 -5.030 1.00 96.69 82 THR A O 1
ATOM 618 N N . ILE A 1 83 ? 4.758 -1.156 -5.340 1.00 96.56 83 ILE A N 1
ATOM 619 C CA . ILE A 1 83 ? 4.413 -0.768 -6.720 1.00 96.56 83 ILE A CA 1
ATOM 620 C C . ILE A 1 83 ? 3.800 0.635 -6.744 1.00 96.56 83 ILE A C 1
ATOM 622 O O . ILE A 1 83 ? 4.171 1.466 -7.568 1.00 96.56 83 ILE A O 1
ATOM 626 N N . ARG A 1 84 ? 2.853 0.924 -5.842 1.00 95.50 84 ARG A N 1
ATOM 627 C CA . ARG A 1 84 ? 2.187 2.231 -5.800 1.00 95.50 84 ARG A CA 1
ATOM 628 C C . ARG A 1 84 ? 3.155 3.352 -5.436 1.00 95.50 84 ARG A C 1
ATOM 630 O O . ARG A 1 84 ? 3.040 4.425 -6.011 1.00 95.50 84 ARG A O 1
ATOM 637 N N . TYR A 1 85 ? 4.082 3.102 -4.516 1.00 94.62 85 TYR A N 1
ATOM 638 C CA . TYR A 1 85 ? 5.165 4.018 -4.174 1.00 94.62 85 TYR A CA 1
ATOM 639 C C . TYR A 1 85 ? 6.057 4.304 -5.389 1.00 94.62 85 TYR A C 1
ATOM 641 O O . TYR A 1 85 ? 6.265 5.465 -5.732 1.00 94.62 85 TYR A O 1
ATOM 649 N N . TYR A 1 86 ? 6.512 3.255 -6.079 1.00 93.25 86 TYR A N 1
ATOM 650 C CA . TYR A 1 86 ? 7.379 3.377 -7.251 1.00 93.25 86 TYR A CA 1
ATOM 651 C C . TYR A 1 86 ? 6.720 4.156 -8.398 1.00 93.25 86 TYR A C 1
ATOM 653 O O . TYR A 1 86 ? 7.377 4.936 -9.066 1.00 93.25 86 TYR A O 1
ATOM 661 N N . LEU A 1 87 ? 5.406 4.022 -8.583 1.00 91.69 87 LEU A N 1
ATOM 662 C CA . LEU A 1 87 ? 4.658 4.805 -9.577 1.00 91.69 87 LEU A CA 1
ATOM 663 C C . LEU A 1 87 ? 4.351 6.248 -9.135 1.00 91.69 87 LEU A C 1
ATOM 665 O O . LEU A 1 87 ? 3.774 7.006 -9.910 1.00 91.69 87 LEU A O 1
ATOM 669 N N . HIS A 1 88 ? 4.611 6.607 -7.874 1.00 88.94 88 HIS A N 1
ATOM 670 C CA . HIS A 1 88 ? 4.204 7.894 -7.306 1.00 88.94 88 HIS A CA 1
ATOM 671 C C . HIS A 1 88 ? 5.338 8.921 -7.209 1.00 88.94 88 HIS A C 1
ATOM 673 O O . HIS A 1 88 ? 5.051 10.118 -7.217 1.00 88.94 88 HIS A O 1
ATOM 679 N N . PHE A 1 89 ? 6.587 8.470 -7.067 1.00 86.69 89 PHE A N 1
ATOM 680 C CA . PHE A 1 89 ? 7.733 9.338 -6.776 1.00 86.69 89 PHE A CA 1
ATOM 681 C C . PHE A 1 89 ? 8.735 9.437 -7.938 1.00 86.69 89 PHE A C 1
ATOM 683 O O . PHE A 1 89 ? 9.020 10.561 -8.343 1.00 86.69 89 PHE A O 1
ATOM 690 N N . PRO A 1 90 ? 9.260 8.326 -8.489 1.00 84.81 90 PRO 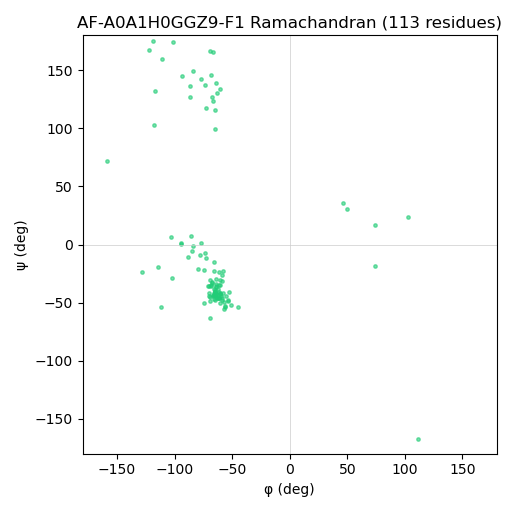A N 1
ATOM 691 C CA . PRO A 1 90 ? 10.014 8.361 -9.741 1.00 84.81 90 PRO A CA 1
ATOM 692 C C . PRO A 1 90 ? 9.182 8.887 -10.921 1.00 84.81 90 PRO A C 1
ATOM 694 O O . PRO A 1 90 ? 8.048 8.452 -11.128 1.00 84.81 90 PRO A O 1
ATOM 697 N N . GLU A 1 91 ? 9.751 9.799 -11.713 1.00 83.44 91 GLU A N 1
ATOM 698 C CA . GLU A 1 91 ? 9.110 10.346 -12.922 1.00 83.44 91 GLU A CA 1
ATOM 699 C C . GLU A 1 91 ? 9.219 9.407 -14.135 1.00 83.44 91 GLU A C 1
ATOM 701 O O . GLU A 1 91 ? 8.431 9.499 -15.073 1.00 83.44 91 GLU A O 1
ATOM 706 N N . ASP A 1 92 ? 10.178 8.485 -14.107 1.00 91.31 92 ASP A N 1
ATOM 707 C CA . ASP A 1 92 ? 10.511 7.545 -15.177 1.00 91.31 92 ASP A CA 1
ATOM 708 C C . ASP A 1 92 ? 9.818 6.181 -15.038 1.00 91.31 92 ASP A C 1
ATOM 710 O O . ASP A 1 92 ? 10.006 5.304 -15.880 1.00 91.31 92 ASP A O 1
ATOM 714 N N . ALA A 1 93 ? 8.986 5.993 -14.008 1.00 91.25 93 ALA A N 1
ATOM 715 C CA . ALA A 1 93 ? 8.293 4.733 -13.7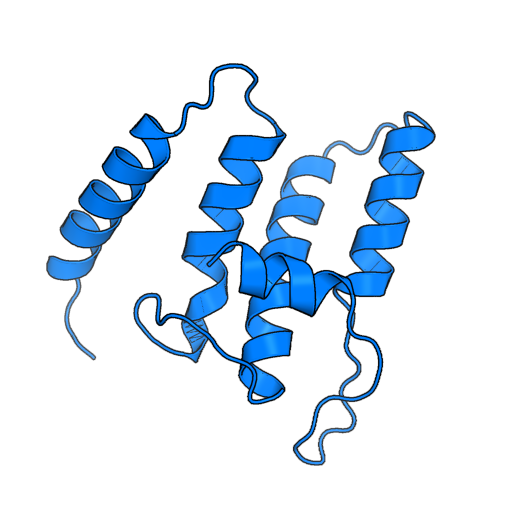75 1.00 91.25 93 ALA A CA 1
ATOM 716 C C . ALA A 1 93 ? 7.262 4.433 -14.877 1.00 91.25 93 ALA A C 1
ATOM 718 O O . ALA A 1 93 ? 6.305 5.179 -15.105 1.00 91.25 93 ALA A O 1
ATOM 719 N N . THR A 1 94 ? 7.402 3.276 -15.520 1.00 91.88 94 THR A N 1
ATOM 720 C CA . THR A 1 94 ? 6.542 2.832 -16.618 1.00 91.88 94 THR A CA 1
ATOM 721 C C . THR A 1 94 ? 5.651 1.650 -16.219 1.00 91.88 94 THR A C 1
ATOM 723 O O . THR A 1 94 ? 5.956 0.882 -15.301 1.00 91.88 94 THR A O 1
ATOM 726 N N . PRO A 1 95 ? 4.543 1.404 -16.944 1.00 87.38 95 PRO A N 1
ATOM 727 C CA . PRO A 1 95 ? 3.755 0.186 -16.755 1.00 87.38 95 PRO A CA 1
ATOM 728 C C . PRO A 1 95 ? 4.547 -1.113 -16.985 1.00 87.38 95 PRO A C 1
ATOM 730 O O . PRO A 1 95 ? 4.191 -2.147 -16.417 1.00 87.38 95 PRO A O 1
ATOM 733 N N . ALA A 1 96 ? 5.608 -1.079 -17.801 1.00 93.81 96 ALA A N 1
ATOM 734 C CA . ALA A 1 96 ? 6.459 -2.241 -18.054 1.00 93.81 96 ALA A CA 1
ATOM 735 C C . ALA A 1 96 ? 7.250 -2.652 -16.801 1.00 93.81 96 ALA A C 1
ATOM 737 O O . ALA A 1 96 ? 7.412 -3.849 -16.545 1.00 93.81 96 ALA A O 1
ATOM 738 N N . ASP A 1 97 ? 7.639 -1.689 -15.963 1.00 95.25 97 ASP A N 1
ATOM 739 C CA . ASP A 1 97 ? 8.366 -1.944 -14.715 1.00 95.25 97 ASP A CA 1
ATOM 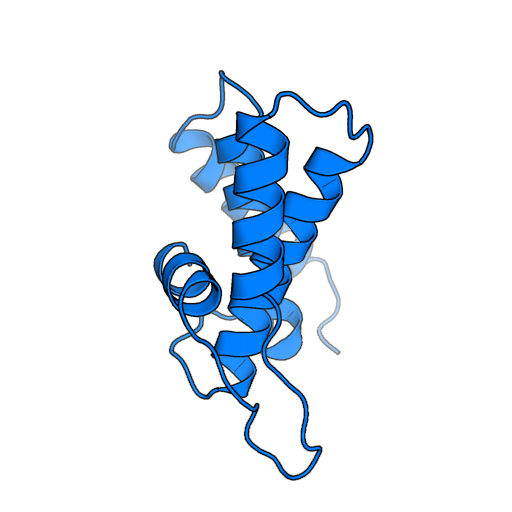740 C C . ASP A 1 97 ? 7.535 -2.742 -13.716 1.00 95.25 97 ASP A C 1
ATOM 742 O O . ASP A 1 97 ? 8.074 -3.557 -12.972 1.00 95.25 97 ASP A O 1
ATOM 746 N N . ILE A 1 98 ? 6.204 -2.605 -13.750 1.00 95.38 98 ILE A N 1
ATOM 747 C CA . ILE A 1 98 ? 5.298 -3.417 -12.926 1.00 95.38 98 ILE A CA 1
ATOM 748 C C . ILE A 1 98 ? 5.458 -4.901 -13.272 1.00 95.38 98 ILE A C 1
ATOM 750 O O . ILE A 1 98 ? 5.507 -5.748 -12.378 1.00 95.38 98 ILE A O 1
ATOM 754 N N . ARG A 1 99 ? 5.553 -5.235 -14.567 1.00 95.94 99 ARG A N 1
ATOM 755 C CA . ARG A 1 99 ? 5.746 -6.620 -15.016 1.00 95.94 99 ARG A CA 1
ATOM 756 C C . ARG A 1 99 ? 7.097 -7.148 -14.546 1.00 95.94 99 ARG A C 1
ATOM 758 O O . ARG A 1 99 ? 7.147 -8.242 -13.991 1.00 95.94 99 ARG A O 1
ATOM 765 N N . THR A 1 100 ? 8.163 -6.377 -14.749 1.00 97.00 100 THR A N 1
ATOM 766 C CA . THR A 1 100 ? 9.516 -6.738 -14.300 1.00 97.00 100 THR A CA 1
ATOM 767 C C . THR A 1 100 ? 9.551 -6.944 -12.790 1.00 97.00 100 THR A C 1
ATOM 769 O O . THR A 1 100 ? 10.009 -7.984 -12.327 1.00 97.00 100 THR A O 1
ATOM 772 N N . PHE A 1 101 ? 8.977 -6.019 -12.020 1.00 97.12 101 PHE A N 1
ATOM 773 C CA . PHE A 1 101 ? 8.884 -6.109 -10.568 1.00 97.12 101 PHE A CA 1
ATOM 774 C C . PHE A 1 101 ? 8.175 -7.388 -10.113 1.00 97.12 101 PHE A C 1
ATOM 776 O O . PHE A 1 101 ? 8.700 -8.110 -9.269 1.00 97.12 101 PHE A O 1
ATOM 783 N N . LEU A 1 102 ? 7.006 -7.703 -10.683 1.00 96.94 102 LEU A N 1
ATOM 784 C CA . LEU A 1 102 ? 6.240 -8.892 -10.300 1.00 96.94 102 LEU A CA 1
ATOM 785 C C . LEU A 1 102 ? 6.972 -10.195 -10.644 1.00 96.94 102 LEU A C 1
ATOM 787 O O . LEU A 1 102 ? 6.964 -11.119 -9.833 1.00 96.94 102 LEU A O 1
ATOM 791 N N . LEU A 1 103 ? 7.619 -10.271 -11.811 1.00 97.31 103 LEU A N 1
ATOM 792 C CA . LEU A 1 103 ? 8.396 -11.449 -12.209 1.00 97.31 103 LEU A CA 1
ATOM 793 C C . LEU A 1 103 ? 9.626 -11.642 -11.318 1.00 97.31 103 LEU A C 1
ATOM 795 O O . LEU A 1 103 ? 9.877 -12.755 -10.861 1.00 97.31 103 LEU A O 1
ATOM 799 N N . THR A 1 104 ? 10.348 -10.565 -11.010 1.00 96.94 104 THR A N 1
ATOM 800 C CA . THR A 1 104 ? 11.499 -10.606 -10.100 1.00 96.94 104 THR A CA 1
ATOM 801 C C . THR A 1 104 ? 11.072 -10.975 -8.681 1.00 96.94 104 THR A C 1
ATOM 803 O O . THR A 1 104 ? 11.683 -11.843 -8.063 1.00 96.94 104 THR A O 1
ATOM 806 N N . ALA A 1 105 ? 9.988 -10.387 -8.166 1.00 96.88 105 ALA A N 1
ATOM 807 C CA . ALA A 1 105 ? 9.452 -10.721 -6.848 1.00 96.88 105 ALA A CA 1
ATOM 808 C C . ALA A 1 105 ? 9.019 -12.194 -6.763 1.00 96.88 105 ALA A C 1
ATOM 810 O O . ALA A 1 105 ? 9.297 -12.856 -5.765 1.00 96.88 105 ALA A O 1
ATOM 811 N N . ALA A 1 106 ? 8.392 -12.728 -7.817 1.00 96.06 106 ALA A N 1
ATOM 812 C CA . ALA A 1 106 ? 8.032 -14.142 -7.897 1.00 96.06 106 ALA A CA 1
ATOM 813 C C . ALA A 1 106 ? 9.272 -15.051 -7.925 1.00 96.06 106 ALA A C 1
ATOM 815 O O . ALA A 1 106 ? 9.310 -16.050 -7.206 1.00 96.06 106 ALA A O 1
ATOM 816 N N . ALA A 1 107 ? 10.302 -14.685 -8.694 1.00 96.44 107 ALA A N 1
ATOM 817 C CA . ALA A 1 107 ? 11.565 -15.419 -8.745 1.00 96.44 107 ALA A CA 1
ATOM 818 C C . ALA A 1 107 ? 12.303 -15.409 -7.395 1.00 96.44 107 ALA A C 1
ATOM 820 O O . ALA A 1 107 ? 12.899 -16.408 -7.013 1.00 96.44 107 ALA A O 1
ATOM 821 N N . ILE A 1 108 ? 12.239 -14.321 -6.626 1.00 95.25 108 ILE A N 1
ATOM 822 C CA . ILE A 1 108 ? 12.775 -14.301 -5.255 1.00 95.25 108 ILE A CA 1
ATOM 823 C C . ILE A 1 108 ? 11.916 -15.183 -4.340 1.00 95.25 108 ILE A C 1
ATOM 825 O O . ILE A 1 108 ? 12.447 -15.990 -3.580 1.00 95.25 108 ILE A O 1
ATOM 829 N N . GLY A 1 109 ? 10.590 -15.066 -4.437 1.00 92.12 109 GLY A N 1
ATOM 830 C CA . GLY A 1 109 ? 9.648 -15.799 -3.596 1.00 92.12 109 GLY A CA 1
ATOM 831 C C . GLY A 1 109 ? 9.727 -17.318 -3.753 1.00 92.12 109 GLY A C 1
ATOM 832 O O . GLY A 1 109 ? 9.656 -18.020 -2.750 1.00 92.12 109 GLY A O 1
ATOM 833 N N . VAL A 1 110 ? 9.934 -17.837 -4.971 1.00 90.62 110 VAL A N 1
ATOM 834 C CA . VAL A 1 110 ? 10.034 -19.293 -5.209 1.00 90.62 110 VAL A CA 1
ATOM 835 C C . VAL A 1 110 ? 11.261 -19.924 -4.542 1.00 90.62 110 VAL A C 1
ATOM 837 O O . VAL A 1 110 ? 11.259 -21.116 -4.256 1.00 90.62 110 VAL A O 1
ATOM 840 N N . ASN A 1 111 ? 12.296 -19.127 -4.261 1.00 84.56 111 ASN A N 1
ATOM 841 C CA . ASN A 1 111 ? 13.498 -19.575 -3.560 1.00 84.56 111 ASN A CA 1
ATOM 842 C C . ASN A 1 111 ? 13.344 -19.547 -2.028 1.00 84.56 111 ASN A C 1
ATOM 844 O O . ASN A 1 111 ? 14.249 -19.983 -1.316 1.00 84.56 111 ASN A O 1
ATOM 848 N N . MET A 1 112 ? 12.230 -19.028 -1.498 1.00 83.75 112 MET A N 1
ATOM 849 C CA . MET A 1 112 ? 11.975 -19.027 -0.060 1.00 83.75 112 MET A CA 1
ATOM 850 C C . MET A 1 112 ? 11.299 -20.334 0.378 1.00 83.75 112 MET A C 1
ATOM 852 O O . MET A 1 112 ? 10.359 -20.788 -0.275 1.00 83.75 112 MET A O 1
ATOM 856 N N . PRO A 1 113 ? 11.728 -20.937 1.501 1.00 74.19 113 PRO A N 1
ATOM 857 C CA . PRO A 1 113 ? 11.097 -22.144 2.014 1.00 74.19 113 PRO A CA 1
ATOM 858 C C . PRO A 1 113 ? 9.643 -21.862 2.407 1.00 74.19 113 PRO A C 1
ATOM 860 O O . PRO A 1 113 ? 9.365 -20.915 3.148 1.00 74.19 113 PRO A O 1
ATOM 863 N N . ALA A 1 114 ? 8.721 -22.706 1.935 1.00 66.56 114 ALA A N 1
ATOM 864 C CA . ALA A 1 114 ? 7.351 -22.717 2.428 1.00 66.56 114 ALA A CA 1
ATOM 865 C C . ALA A 1 114 ? 7.378 -23.150 3.903 1.00 66.56 114 ALA A C 1
ATOM 867 O O . ALA A 1 114 ? 7.836 -24.249 4.216 1.00 66.56 114 ALA A O 1
ATOM 868 N N . ARG A 1 115 ? 6.968 -22.249 4.799 1.00 59.91 115 ARG A N 1
ATOM 869 C CA . ARG A 1 115 ? 6.749 -22.553 6.217 1.00 59.91 115 ARG A CA 1
ATOM 870 C C . ARG A 1 115 ? 5.310 -22.972 6.448 1.00 59.91 115 ARG A C 1
ATOM 872 O O . ARG A 1 115 ? 4.428 -22.359 5.804 1.00 59.91 115 ARG A O 1
#

Nearest PDB structures (foldseek):
  4rqo-assembly1_A  TM=9.296E-01  e=3.968E-06  Legionella pneumophila subsp. pneumophila str. Thunder Bay
  4rqo-assembly1_B  TM=8.746E-01  e=4.584E-05  Legionella pneumophila subsp. pneumophila str. Thunder Bay
  5cwb-assembly1_A  TM=3.860E-01  e=3.198E+00  synthetic construct
  3mvp-assembly1_B  TM=2.532E-01  e=3.583E+00  Streptococcus mutans UA159

Radius of gyration: 15.24 Å; Cα contacts (8 Å, |Δi|>4): 121; chains: 1; bounding box: 28×46×38 Å

Secondary structure (DSSP, 8-state):
-HHHHHHHTT--SBPSSSS-PBP-HHHHHHHHHHHHHTT---TTHHHHHHHHHHHHHHHHHHTT-----SSSSTTTTHHHHHHHHHTTS-SS--HHHHHHHHHHHHHHHHTS---

Solvent-accessible surface area (backbone atoms only — not comparable to full-atom values): 6538 Å² total; per-residue (Å²): 100,69,70,32,30,64,46,19,47,68,48,78,54,71,44,73,82,87,75,74,43,67,58,52,25,22,68,52,48,56,49,53,52,48,40,60,74,66,67,56,91,53,97,54,50,70,57,53,54,33,51,33,35,22,42,5,28,46,52,26,46,64,62,73,43,84,76,61,64,43,88,39,77,92,43,26,17,55,62,52,14,52,54,53,41,48,63,69,69,54,90,83,58,51,79,66,51,54,55,53,50,53,54,51,52,48,60,55,52,74,75,50,83,90,126

Foldseek 3Di:
DVVLLVQLLPDWDAFPDPPRHTRCLVVLVVVLVVCVVVVPDDVCSLVSQLVSQLSSNLSCLSNVHDFDPPPHSNRRSNLRSVLVSQVPPDPPDDPVVNVVSVVVSVVVVVPDDDD

Sequence (115 aa):
MKNCIDRGLKVDGGMPGGLKVKRRAKSIHDKLNEERRNNRLNPLLANDWLSVYAMAVNEENAGGGRIVTAPTYGAAGVIPATIRYYLHFPEDATPADIRTFLLTAAAIGVNMPAR

pLDDT: mean 92.65, std 6.58, range [59.91, 98.31]

Mean predicted aligned error: 3.99 Å